Protein AF-A0A552JEC9-F1 (afdb_monomer)

Secondary structure (DSSP, 8-state):
-PPPHHHHHHHHHHHHHHHHHHHHHHHHHHHHHHHHHHSTT-HHHHHHHHHHHHHHHHHHHHHHHHHHHHHHHHHT---HHHHHHHHHHHHHHHHHHHHHHHHHHHHHHHHHTT-

Organism: NCBI:txid2486245

Foldseek 3Di:
DDQPPLLVVLLVVLVVLLVLLLVLLVLLLVLLVVVCVVVVPPPVSVVLNVLSVVLNVVSVVLNVVLVVLVVVCVVVDPDPVSSVVSSVVSVVSSVVSVVSSVVSNVSSVVSVVVD

pLDDT: mean 93.94, std 7.13, range [52.06, 98.62]

Sequence (115 aa):
MPLPSELTALVERIERELDRLESDGREAIEIGTDLLNRFPDNFTLIQLMAFLNTSLFYADRARNQIRERVESVDRSEPTPANLQEAGEDISIELGRILETKIRVTQVKNRLEGLR

Radius of gyration: 17.55 Å; Cα contacts (8 Å, |Δi|>4): 81; chains: 1; bounding box: 36×18×50 Å

Mean predicted aligned error: 3.54 Å

Solvent-accessible surface area (backbone atoms only — not comparable to full-atom values): 6261 Å² total; per-residue (Å²): 129,81,78,55,70,66,56,50,54,50,52,56,50,42,53,56,52,43,54,48,34,46,51,43,30,52,54,30,48,54,54,45,48,60,50,34,77,76,41,74,84,41,62,69,60,54,51,54,51,53,50,39,54,52,50,47,53,46,44,56,51,51,52,51,53,52,52,53,53,55,51,49,38,62,75,67,56,81,40,78,64,57,51,49,54,50,45,53,54,51,52,55,51,44,53,53,52,52,54,51,32,54,52,40,49,52,51,27,56,53,48,62,77,71,108

Nearest PDB structures (foldseek):
  3lg7-assembly1_C  TM=4.745E-01  e=4.200E-02  synthetic construct
  6f0k-assembly1_H  TM=5.984E-01  e=2.894E-01  Rhodothermus marinus DSM 4252
  1ez3-assembly1_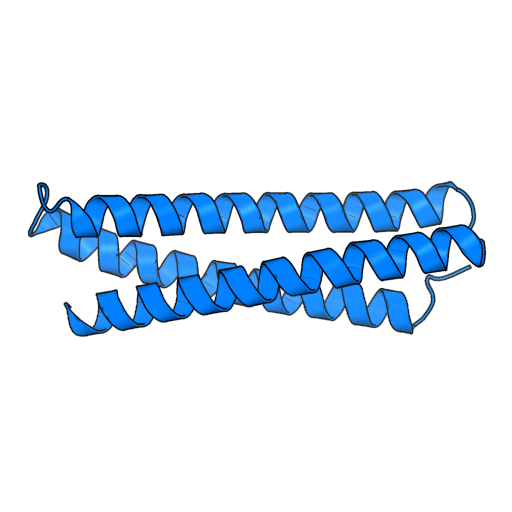A  TM=4.899E-01  e=1.667E-01  Rattus norvegicus
  1s94-assembly2_B  TM=5.199E-01  e=2.592E-01  Doryteuthis pealeii
  8to0-assembly1_z3  TM=4.885E-01  e=3.462E+00  Mus musculus

Structure (mmCIF, N/CA/C/O backbone):
data_AF-A0A552JEC9-F1
#
_entry.id   AF-A0A552JEC9-F1
#
loop_
_atom_site.group_PDB
_atom_site.id
_atom_site.type_symbol
_atom_site.label_atom_id
_atom_site.label_alt_id
_atom_site.label_comp_id
_atom_site.label_asym_id
_atom_site.label_entity_id
_atom_site.label_seq_id
_atom_site.pdbx_PDB_ins_code
_atom_site.Cartn_x
_atom_site.Cartn_y
_atom_site.Cartn_z
_atom_site.occupancy
_atom_site.B_iso_or_equiv
_atom_site.auth_seq_id
_atom_site.auth_comp_id
_atom_site.auth_asym_id
_atom_site.auth_atom_id
_atom_site.pdbx_PDB_model_num
ATOM 1 N N . MET A 1 1 ? 10.446 -3.567 -28.806 1.00 52.06 1 MET A N 1
ATOM 2 C CA . MET A 1 1 ? 11.230 -4.551 -28.019 1.00 52.06 1 MET A CA 1
ATOM 3 C C . MET A 1 1 ? 10.476 -4.810 -26.726 1.00 52.06 1 MET A C 1
ATOM 5 O O . MET A 1 1 ? 9.870 -3.861 -26.252 1.00 52.06 1 MET A O 1
ATOM 9 N N . PRO A 1 2 ? 10.474 -6.029 -26.162 1.00 63.38 2 PRO A N 1
ATOM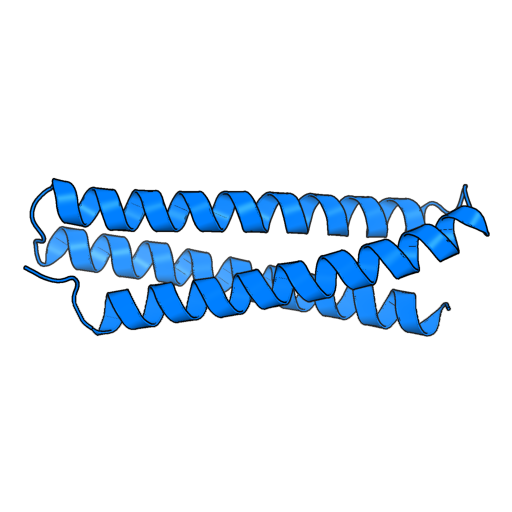 10 C CA . PRO A 1 2 ? 9.925 -6.229 -24.822 1.00 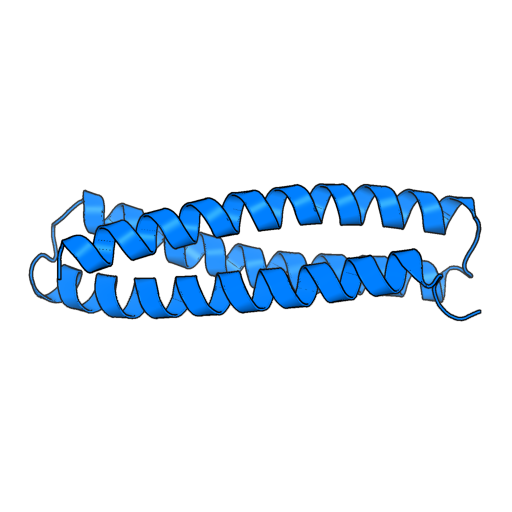63.38 2 PRO A CA 1
ATOM 11 C C . PRO A 1 2 ? 10.710 -5.393 -23.799 1.00 63.38 2 PRO A C 1
ATOM 13 O O . PRO A 1 2 ? 11.895 -5.116 -24.011 1.00 63.38 2 PRO A O 1
ATOM 16 N N . LEU A 1 3 ? 10.054 -5.004 -22.702 1.00 69.94 3 LEU A N 1
ATOM 17 C CA . LEU A 1 3 ? 10.713 -4.364 -21.561 1.00 69.94 3 LEU A CA 1
ATOM 18 C C . LEU A 1 3 ? 11.918 -5.207 -21.112 1.00 69.94 3 LEU A C 1
ATOM 20 O O . LEU A 1 3 ? 11.832 -6.440 -21.110 1.00 69.94 3 LEU A O 1
ATOM 24 N N . PRO A 1 4 ? 13.032 -4.581 -20.694 1.00 82.75 4 PRO A N 1
ATOM 25 C CA . PRO A 1 4 ? 14.133 -5.306 -20.080 1.00 82.75 4 PRO A CA 1
ATOM 26 C C . PRO A 1 4 ? 13.641 -6.165 -18.911 1.00 82.75 4 PRO A C 1
ATOM 28 O O . PRO A 1 4 ? 12.750 -5.768 -18.151 1.00 82.75 4 PRO A O 1
ATOM 31 N N . SER A 1 5 ? 14.244 -7.342 -18.742 1.00 84.25 5 SER A N 1
ATOM 32 C CA . SER A 1 5 ? 13.872 -8.294 -17.688 1.00 84.25 5 SER A CA 1
ATOM 33 C C . SER A 1 5 ? 13.956 -7.689 -16.286 1.00 84.25 5 SER A C 1
ATOM 35 O O . SER A 1 5 ? 13.155 -8.028 -15.422 1.00 84.25 5 SER A O 1
ATOM 37 N N . GLU A 1 6 ? 14.889 -6.763 -16.067 1.00 85.94 6 GLU A N 1
ATOM 38 C CA . GLU A 1 6 ? 15.070 -6.064 -14.790 1.00 85.94 6 GLU A CA 1
ATOM 39 C C . GLU A 1 6 ? 13.891 -5.143 -14.457 1.00 85.94 6 GLU A C 1
ATOM 41 O O . GLU A 1 6 ? 13.358 -5.198 -13.349 1.00 85.94 6 GLU A O 1
ATOM 46 N N . LEU A 1 7 ? 13.432 -4.350 -15.430 1.00 87.50 7 LEU A N 1
ATOM 47 C CA . LEU A 1 7 ? 12.283 -3.460 -15.263 1.00 87.50 7 LEU A CA 1
ATOM 48 C C . LEU A 1 7 ? 10.991 -4.262 -15.061 1.00 87.50 7 LEU A C 1
ATOM 50 O O . LEU A 1 7 ? 10.179 -3.927 -14.203 1.00 87.50 7 LEU A O 1
ATOM 54 N N . THR A 1 8 ? 10.846 -5.376 -15.782 1.00 90.19 8 THR A N 1
ATOM 55 C CA . THR A 1 8 ? 9.724 -6.311 -15.597 1.00 90.19 8 THR A CA 1
ATOM 56 C C . THR A 1 8 ? 9.715 -6.888 -14.178 1.00 90.19 8 THR A C 1
ATOM 58 O O . THR A 1 8 ? 8.703 -6.811 -13.483 1.00 90.19 8 THR A O 1
ATOM 61 N N . ALA A 1 9 ? 10.856 -7.393 -13.698 1.00 92.12 9 ALA A N 1
ATOM 62 C CA . ALA A 1 9 ? 10.979 -7.941 -12.347 1.00 92.12 9 ALA A CA 1
ATOM 63 C C . ALA A 1 9 ? 10.713 -6.891 -11.253 1.00 92.12 9 ALA A C 1
ATOM 65 O O . ALA A 1 9 ? 10.152 -7.215 -10.201 1.00 92.12 9 ALA A O 1
ATOM 66 N N . LEU A 1 10 ? 11.102 -5.635 -11.493 1.00 93.69 10 LEU A N 1
ATOM 67 C CA . LEU A 1 10 ? 10.840 -4.521 -10.588 1.00 93.69 10 LEU A CA 1
ATOM 68 C C . LEU A 1 10 ? 9.339 -4.213 -10.490 1.00 93.69 10 LEU A C 1
ATOM 70 O O . LEU A 1 10 ? 8.817 -4.104 -9.380 1.00 93.69 10 LEU A O 1
ATOM 74 N N . VAL A 1 11 ? 8.641 -4.141 -11.625 1.00 94.19 11 VAL A N 1
ATOM 75 C CA . VAL A 1 11 ? 7.185 -3.929 -11.675 1.00 94.19 11 VAL A CA 1
ATOM 76 C C . VAL A 1 11 ? 6.450 -5.066 -10.969 1.00 94.19 11 VAL A C 1
ATOM 78 O O . VAL A 1 11 ? 5.639 -4.814 -10.082 1.00 94.19 11 VAL A O 1
ATOM 81 N N . GLU A 1 12 ? 6.791 -6.320 -11.267 1.00 95.12 12 GLU A N 1
ATOM 82 C CA . GLU A 1 12 ? 6.187 -7.474 -10.593 1.00 95.12 12 GLU A CA 1
ATOM 83 C C . GLU A 1 12 ? 6.429 -7.469 -9.080 1.00 95.12 12 GLU A C 1
ATOM 85 O O . GLU A 1 12 ? 5.572 -7.886 -8.297 1.00 95.12 12 GLU A O 1
ATOM 90 N N . ARG A 1 13 ? 7.615 -7.028 -8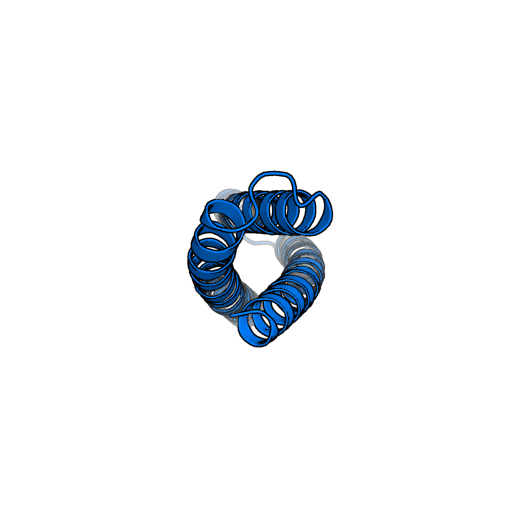.642 1.00 96.38 13 ARG A N 1
ATOM 91 C CA . ARG A 1 13 ? 7.898 -6.871 -7.216 1.00 96.38 13 ARG A CA 1
ATOM 92 C C . ARG A 1 13 ? 6.971 -5.835 -6.603 1.00 96.38 13 ARG A C 1
ATOM 94 O O . ARG A 1 13 ? 6.435 -6.110 -5.536 1.00 96.38 13 ARG A O 1
ATOM 101 N N . ILE A 1 14 ? 6.781 -4.692 -7.250 1.00 96.75 14 ILE A N 1
ATOM 102 C CA . ILE A 1 14 ? 5.893 -3.655 -6.733 1.00 96.75 14 ILE A CA 1
ATOM 103 C C . ILE A 1 14 ? 4.455 -4.154 -6.634 1.00 96.75 14 ILE A C 1
ATOM 105 O O . ILE A 1 14 ? 3.866 -4.006 -5.568 1.00 96.75 14 ILE A O 1
ATOM 109 N N . GLU A 1 15 ? 3.922 -4.799 -7.673 1.00 97.25 15 GLU A N 1
ATOM 110 C CA . GLU A 1 15 ? 2.564 -5.363 -7.643 1.00 97.25 15 GLU A CA 1
ATOM 111 C C . GLU A 1 15 ? 2.371 -6.275 -6.421 1.00 97.25 15 GLU A C 1
ATOM 113 O O . GLU A 1 15 ? 1.443 -6.083 -5.639 1.00 97.25 15 GLU A O 1
ATOM 118 N N . ARG A 1 16 ? 3.324 -7.182 -6.157 1.00 97.88 16 ARG A N 1
ATOM 119 C CA . ARG A 1 16 ? 3.275 -8.055 -4.970 1.00 97.88 16 ARG A CA 1
ATOM 120 C C . ARG A 1 16 ? 3.313 -7.291 -3.646 1.00 97.88 16 ARG A C 1
ATOM 122 O O . ARG A 1 16 ? 2.695 -7.724 -2.675 1.00 97.88 16 ARG A O 1
ATOM 129 N N . GLU A 1 17 ? 4.091 -6.214 -3.554 1.00 98.19 17 GLU A N 1
ATOM 130 C CA . GLU A 1 17 ? 4.170 -5.422 -2.322 1.00 98.19 17 GLU A CA 1
ATOM 131 C C . GLU A 1 17 ? 2.924 -4.554 -2.108 1.00 98.19 17 GLU A C 1
ATOM 133 O O . GLU A 1 17 ? 2.488 -4.408 -0.965 1.00 98.19 17 GLU A O 1
ATOM 138 N N . LEU A 1 18 ? 2.323 -4.040 -3.184 1.00 98.25 18 LEU A N 1
ATOM 139 C CA . LEU A 1 18 ? 1.044 -3.331 -3.150 1.00 98.25 18 LEU A CA 1
ATOM 140 C C . LEU A 1 18 ? -0.098 -4.265 -2.752 1.00 98.25 18 LEU A C 1
ATOM 142 O O . LEU A 1 18 ? -0.863 -3.920 -1.858 1.00 98.25 18 LEU A O 1
ATOM 146 N N . ASP A 1 19 ? -0.164 -5.471 -3.319 1.00 98.38 19 ASP A N 1
ATOM 147 C CA . ASP A 1 19 ? -1.177 -6.469 -2.953 1.00 98.38 19 ASP A CA 1
ATOM 148 C C . ASP A 1 19 ? -1.108 -6.822 -1.458 1.00 98.38 19 ASP A C 1
ATOM 150 O O . ASP A 1 19 ? -2.132 -6.929 -0.780 1.00 98.38 19 ASP A O 1
ATOM 154 N N . ARG A 1 20 ? 0.107 -6.955 -0.910 1.00 98.00 20 ARG A N 1
ATOM 155 C CA . ARG A 1 20 ? 0.312 -7.184 0.529 1.00 98.00 20 ARG A CA 1
ATOM 156 C C . ARG A 1 20 ? -0.111 -5.990 1.375 1.00 98.00 20 ARG A C 1
ATOM 158 O O . ARG A 1 20 ? -0.782 -6.187 2.382 1.00 98.00 20 ARG A O 1
ATOM 165 N N . LEU A 1 21 ? 0.272 -4.775 0.975 1.00 98.38 21 LEU A N 1
ATOM 166 C CA . LEU A 1 21 ? -0.135 -3.541 1.652 1.00 98.38 21 LEU A CA 1
ATOM 167 C C . LEU A 1 21 ? -1.663 -3.430 1.685 1.00 98.38 21 LEU A C 1
ATOM 169 O O . LEU A 1 21 ? -2.231 -3.154 2.739 1.00 98.38 21 LEU A O 1
ATOM 173 N N . GLU A 1 22 ? -2.328 -3.690 0.560 1.00 98.31 22 GLU A N 1
ATOM 174 C CA . GLU A 1 22 ? -3.785 -3.675 0.469 1.00 98.31 22 GLU A CA 1
ATOM 175 C C . GLU A 1 22 ? -4.433 -4.732 1.363 1.00 98.31 22 GLU A C 1
ATOM 177 O O . GLU A 1 22 ? -5.391 -4.424 2.072 1.00 98.31 22 GLU A O 1
ATOM 182 N N . SER A 1 23 ? -3.912 -5.960 1.351 1.00 98.31 23 SER A N 1
ATOM 183 C CA . SER A 1 23 ? -4.417 -7.045 2.194 1.00 98.31 23 SER A CA 1
ATOM 184 C C . SER A 1 23 ? -4.301 -6.702 3.681 1.00 98.31 23 SER A C 1
ATOM 186 O O . SER A 1 23 ? -5.302 -6.749 4.393 1.00 98.31 23 SER A O 1
ATOM 188 N N . ASP A 1 24 ? -3.111 -6.305 4.142 1.00 98.38 24 ASP A N 1
ATOM 189 C CA . ASP A 1 24 ? -2.886 -5.920 5.541 1.00 98.38 24 ASP A CA 1
ATOM 190 C C . ASP A 1 24 ? -3.727 -4.695 5.929 1.00 98.38 24 ASP A C 1
ATOM 192 O O . ASP A 1 24 ? -4.265 -4.630 7.034 1.00 98.38 24 ASP A O 1
ATOM 196 N N . GLY A 1 25 ? -3.864 -3.724 5.023 1.00 98.56 25 GLY A N 1
ATOM 197 C CA . GLY A 1 25 ? -4.655 -2.520 5.253 1.00 98.56 25 GLY A CA 1
ATOM 198 C C . GLY A 1 25 ? -6.150 -2.807 5.386 1.00 98.56 25 GLY A C 1
ATOM 199 O O . GLY A 1 25 ? -6.792 -2.244 6.272 1.00 98.56 25 GLY A O 1
ATOM 200 N N . ARG A 1 26 ? -6.706 -3.697 4.553 1.00 98.38 26 ARG A N 1
ATOM 201 C CA . ARG A 1 26 ? -8.116 -4.115 4.643 1.00 98.38 26 ARG A CA 1
ATOM 202 C C . ARG A 1 26 ? -8.394 -4.864 5.944 1.00 98.38 26 ARG A C 1
ATOM 204 O O . ARG A 1 26 ? -9.339 -4.514 6.641 1.00 98.38 26 ARG A O 1
ATOM 211 N N . GLU A 1 27 ? -7.533 -5.805 6.317 1.00 98.38 27 GLU A N 1
ATOM 212 C CA . GLU A 1 27 ? -7.665 -6.535 7.584 1.00 98.38 27 GLU A CA 1
ATOM 213 C C . GLU A 1 27 ? -7.574 -5.593 8.797 1.00 98.38 27 GLU A C 1
ATOM 215 O O . GLU A 1 27 ? -8.383 -5.662 9.722 1.00 98.38 27 GLU A O 1
ATOM 220 N N . ALA A 1 28 ? -6.647 -4.632 8.769 1.00 98.31 28 ALA A N 1
ATOM 221 C CA . ALA A 1 28 ? -6.538 -3.621 9.816 1.00 98.31 28 ALA A CA 1
ATOM 222 C C . ALA A 1 28 ? -7.790 -2.728 9.911 1.00 98.31 28 ALA A C 1
ATOM 224 O O . ALA A 1 28 ? -8.191 -2.360 11.016 1.00 98.31 28 ALA A O 1
ATOM 225 N N . ILE A 1 29 ? -8.424 -2.392 8.781 1.00 98.44 29 ILE A N 1
ATOM 226 C CA . ILE A 1 29 ? -9.688 -1.639 8.752 1.00 98.44 29 ILE A CA 1
ATOM 227 C C . ILE A 1 29 ? -10.827 -2.446 9.371 1.00 98.44 29 ILE A C 1
ATOM 229 O O . ILE A 1 29 ? -11.624 -1.872 10.112 1.00 98.44 29 ILE A O 1
ATOM 233 N N . GLU A 1 30 ? -10.915 -3.748 9.105 1.00 98.12 30 GLU A N 1
ATOM 234 C CA . GLU A 1 30 ? -11.936 -4.610 9.712 1.00 98.12 30 GLU A CA 1
ATOM 235 C C . GLU A 1 30 ? -11.801 -4.607 11.241 1.00 98.12 30 GLU A C 1
ATOM 237 O O . GLU A 1 30 ? -12.754 -4.278 11.952 1.00 98.12 30 GLU A O 1
ATOM 242 N N . ILE A 1 31 ? -10.587 -4.840 11.752 1.00 98.12 31 ILE A N 1
ATOM 243 C CA . ILE A 1 31 ? -10.304 -4.814 13.196 1.00 98.12 31 ILE A CA 1
ATOM 244 C C . ILE A 1 31 ? -10.576 -3.423 13.786 1.00 98.12 31 ILE A C 1
ATOM 246 O O . ILE A 1 31 ? -11.199 -3.288 14.841 1.00 98.12 31 ILE A O 1
ATOM 250 N N . GLY A 1 32 ? -10.110 -2.368 13.118 1.00 97.81 32 GLY A N 1
ATOM 251 C CA . GLY A 1 32 ? -10.282 -0.998 13.586 1.00 97.81 32 GLY A CA 1
ATOM 252 C C . GLY A 1 32 ? -11.744 -0.542 13.585 1.00 97.81 32 GLY A C 1
ATOM 253 O O . GLY A 1 32 ? -12.148 0.188 14.489 1.00 97.81 32 GLY A O 1
ATOM 254 N N . THR A 1 33 ? -12.556 -1.019 12.638 1.00 97.50 33 THR A N 1
ATOM 255 C CA . THR A 1 33 ? -14.011 -0.790 12.603 1.00 97.50 33 THR A CA 1
ATOM 256 C C . THR A 1 33 ? -14.692 -1.418 13.814 1.00 97.50 33 THR A C 1
ATOM 258 O O . THR A 1 33 ? -15.463 -0.748 14.503 1.00 97.50 33 THR A O 1
ATOM 261 N N . ASP A 1 34 ? -14.358 -2.669 14.133 1.00 97.56 34 ASP A N 1
ATOM 262 C CA . ASP A 1 34 ? -14.881 -3.351 15.319 1.00 97.56 34 ASP A CA 1
ATOM 263 C C . ASP A 1 34 ? -14.530 -2.609 16.615 1.00 97.56 34 ASP A C 1
ATOM 265 O O . ASP A 1 34 ? -15.364 -2.494 17.518 1.00 97.56 34 ASP A O 1
ATOM 269 N N . LEU A 1 35 ? -13.305 -2.083 16.712 1.00 97.38 35 LEU A N 1
ATOM 270 C CA . LEU A 1 35 ? -12.855 -1.302 17.864 1.00 97.38 35 LEU A CA 1
ATOM 271 C C . LEU A 1 35 ? -13.549 0.063 17.944 1.00 97.38 35 LEU A C 1
ATOM 273 O O . LEU A 1 35 ? -13.974 0.456 19.030 1.00 97.38 35 LEU A O 1
ATOM 277 N N . LEU A 1 36 ? -13.716 0.770 16.822 1.00 96.81 36 LEU A N 1
ATOM 278 C CA . LEU A 1 36 ? -14.441 2.044 16.781 1.00 96.81 36 LEU A CA 1
ATOM 279 C C . LEU A 1 36 ? -15.915 1.881 17.152 1.00 96.81 36 LEU A C 1
ATOM 281 O O . LEU A 1 36 ? -16.450 2.726 17.859 1.00 96.81 36 LEU A O 1
ATOM 285 N N . ASN A 1 37 ? -16.561 0.780 16.769 1.00 97.00 37 ASN A N 1
ATOM 286 C CA . ASN A 1 37 ? -17.937 0.509 17.191 1.00 97.00 37 ASN A CA 1
ATOM 287 C C . ASN A 1 37 ? -18.069 0.396 18.723 1.00 97.00 37 ASN A C 1
ATOM 289 O O . ASN A 1 37 ? -19.114 0.729 19.277 1.00 97.00 37 ASN A O 1
ATOM 293 N N . ARG A 1 38 ? -17.013 -0.053 19.418 1.00 96.25 38 ARG A N 1
ATOM 294 C CA . ARG A 1 38 ? -16.963 -0.129 20.891 1.00 96.25 38 ARG A CA 1
ATOM 295 C C . ARG A 1 38 ? -16.504 1.184 21.532 1.00 96.25 38 ARG A C 1
ATOM 297 O O . ARG A 1 38 ? -16.938 1.508 22.634 1.00 96.25 38 ARG A O 1
ATOM 304 N N . PHE A 1 39 ? -15.626 1.924 20.855 1.00 96.06 39 PHE A N 1
ATOM 305 C CA . PHE A 1 39 ? -14.991 3.148 21.348 1.00 96.06 39 PHE A CA 1
ATOM 306 C C . PHE A 1 39 ? -15.054 4.275 20.298 1.00 96.06 39 PHE A C 1
ATOM 308 O O . PHE A 1 39 ? -14.011 4.688 19.779 1.00 96.06 39 PHE A O 1
ATOM 315 N N . PRO A 1 40 ? -16.256 4.790 19.981 1.00 95.00 40 PRO A N 1
ATOM 316 C CA . PRO A 1 40 ? -16.474 5.655 18.816 1.00 95.00 40 PRO A CA 1
ATOM 317 C C . PRO A 1 40 ? -15.719 6.985 18.882 1.00 95.00 40 PRO A C 1
ATOM 319 O O . PRO A 1 40 ? -15.250 7.471 17.858 1.00 95.00 40 PRO A O 1
ATOM 322 N N . ASP A 1 41 ? -15.523 7.531 20.082 1.00 96.81 41 ASP A N 1
ATOM 323 C CA . ASP A 1 41 ? -14.851 8.819 20.288 1.00 96.81 41 ASP A CA 1
ATOM 324 C C . ASP A 1 41 ? -13.344 8.679 20.564 1.00 96.81 41 ASP A C 1
ATOM 326 O O . ASP A 1 41 ? -12.670 9.639 20.952 1.00 96.81 41 ASP A O 1
ATOM 330 N N . ASN A 1 42 ? -12.774 7.479 20.394 1.00 97.44 42 ASN A N 1
ATOM 331 C CA . ASN A 1 42 ? -11.348 7.280 20.613 1.00 97.44 42 ASN A CA 1
ATOM 332 C C . ASN A 1 42 ? -10.539 7.936 19.487 1.00 97.44 42 ASN A C 1
ATOM 334 O O . ASN A 1 42 ? -10.336 7.371 18.412 1.00 97.44 42 ASN A O 1
ATOM 338 N N . PHE A 1 43 ? -10.010 9.120 19.781 1.00 97.19 43 PHE A N 1
ATOM 339 C CA . PHE A 1 43 ? -9.229 9.917 18.839 1.00 97.19 43 PHE A CA 1
ATOM 340 C C . PHE A 1 43 ? -8.053 9.155 18.210 1.00 97.19 43 PHE A C 1
ATOM 342 O O . PHE A 1 43 ? -7.792 9.300 17.018 1.00 97.19 43 PHE A O 1
ATOM 349 N N . THR A 1 44 ? -7.364 8.303 18.978 1.00 96.44 44 THR A N 1
ATOM 350 C CA . THR A 1 44 ? -6.248 7.507 18.442 1.00 96.44 44 THR A CA 1
ATOM 351 C C . THR A 1 44 ? -6.743 6.492 17.415 1.00 96.44 44 THR A C 1
ATOM 353 O O . THR A 1 44 ? -6.145 6.382 16.349 1.00 96.44 44 THR A O 1
ATOM 356 N N . LEU A 1 45 ? -7.842 5.779 17.688 1.00 97.00 45 LEU A N 1
ATOM 357 C CA . LEU A 1 45 ? -8.422 4.834 16.726 1.00 97.00 45 LEU A CA 1
ATOM 358 C C . LEU A 1 45 ? -8.877 5.545 15.449 1.00 97.00 45 LEU A C 1
ATOM 360 O O . LEU A 1 45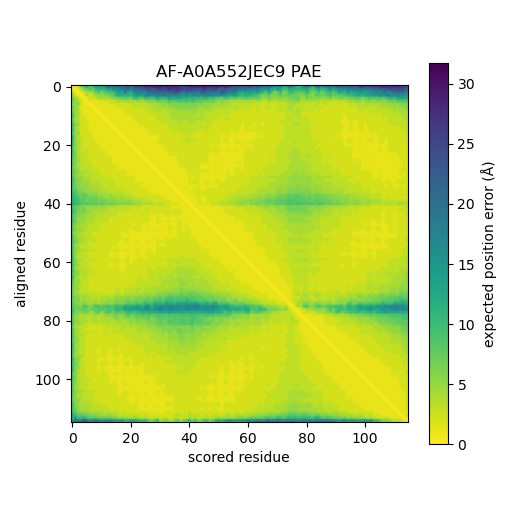 ? -8.570 5.075 14.357 1.00 97.00 45 LEU A O 1
ATOM 364 N N . ILE A 1 46 ? -9.516 6.711 15.570 1.00 97.94 46 ILE A N 1
ATOM 365 C CA . ILE A 1 46 ? -9.931 7.522 14.415 1.00 97.94 46 ILE A CA 1
ATOM 366 C C . ILE A 1 46 ? -8.718 7.892 13.547 1.00 97.94 46 ILE A C 1
ATOM 368 O O . ILE A 1 46 ? -8.758 7.737 12.326 1.00 97.94 46 ILE A O 1
ATOM 372 N N . GLN A 1 47 ? -7.616 8.334 14.159 1.00 97.94 47 GLN A N 1
ATOM 373 C CA . GLN A 1 47 ? -6.390 8.671 13.430 1.00 97.94 47 GLN A CA 1
ATOM 374 C C . GLN A 1 47 ? -5.758 7.460 1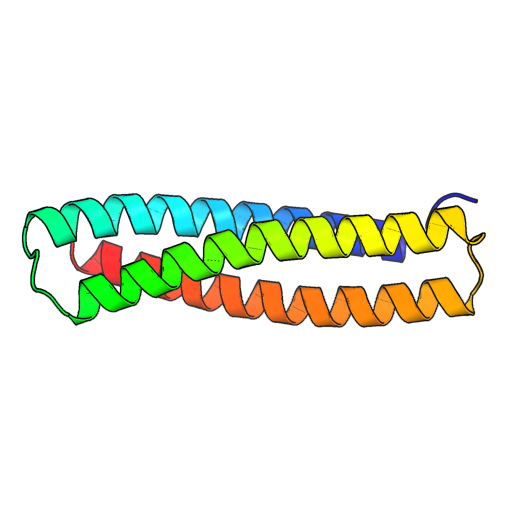2.736 1.00 97.94 47 GLN A C 1
ATOM 376 O O . GLN A 1 47 ? -5.340 7.567 11.582 1.00 97.94 47 GLN A O 1
ATOM 381 N N . LEU A 1 48 ? -5.700 6.310 13.414 1.00 97.56 48 LEU A N 1
ATOM 382 C CA . LEU A 1 48 ? -5.187 5.073 12.820 1.00 97.56 48 LEU A CA 1
ATOM 383 C C . LEU A 1 48 ? -6.041 4.649 11.618 1.00 97.56 48 LEU A C 1
ATOM 385 O O . LEU A 1 48 ? -5.495 4.301 10.573 1.00 97.56 48 LEU A O 1
ATOM 389 N N . MET A 1 49 ? -7.364 4.768 11.719 1.00 97.94 49 MET A N 1
ATOM 390 C CA . MET A 1 49 ? -8.282 4.466 10.619 1.00 97.94 49 MET A CA 1
ATOM 391 C C . MET A 1 49 ? -8.135 5.438 9.447 1.00 97.94 49 MET A C 1
ATOM 393 O O . MET A 1 49 ? -8.137 5.011 8.291 1.00 97.94 49 MET A O 1
ATOM 397 N N . ALA A 1 50 ? -7.946 6.732 9.707 1.00 98.00 50 ALA A N 1
ATOM 398 C CA . ALA A 1 50 ? -7.662 7.709 8.656 1.00 98.00 50 ALA A CA 1
ATOM 399 C C . ALA A 1 50 ? -6.339 7.399 7.928 1.00 98.00 50 ALA A C 1
ATOM 401 O O . ALA A 1 50 ? -6.272 7.474 6.696 1.00 98.00 50 ALA A O 1
ATOM 402 N N . PHE A 1 51 ? -5.303 6.995 8.672 1.00 98.38 51 PHE A N 1
ATOM 403 C CA . PHE A 1 51 ? -4.027 6.558 8.103 1.00 98.38 51 PHE A CA 1
ATOM 404 C C . PHE A 1 51 ? -4.181 5.316 7.212 1.00 98.38 51 PHE A C 1
ATOM 406 O O . PHE A 1 51 ? -3.662 5.312 6.094 1.00 98.38 51 PHE A O 1
ATOM 413 N N . LEU A 1 52 ? -4.912 4.290 7.662 1.00 98.50 52 LEU A N 1
ATOM 414 C CA . LEU A 1 52 ? -5.143 3.068 6.881 1.00 98.50 52 LEU A CA 1
ATOM 415 C C . LEU A 1 52 ? -5.869 3.369 5.565 1.00 98.50 52 LEU A C 1
ATOM 417 O O . LEU A 1 52 ? -5.402 2.965 4.503 1.00 98.50 52 LEU A O 1
ATOM 421 N N . ASN A 1 53 ? -6.948 4.156 5.613 1.00 98.06 53 ASN A N 1
ATOM 422 C CA . ASN A 1 53 ? -7.683 4.557 4.410 1.00 98.06 53 ASN A CA 1
ATOM 423 C C . ASN A 1 53 ? -6.805 5.346 3.428 1.00 98.06 53 ASN A C 1
ATOM 425 O O . ASN A 1 53 ? -6.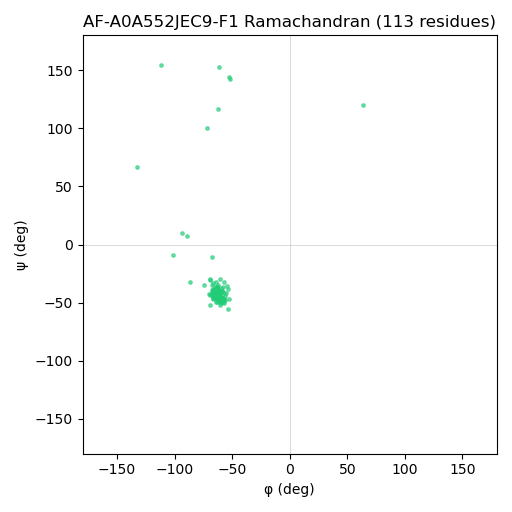811 5.078 2.228 1.00 98.06 53 ASN A O 1
ATOM 429 N N . THR A 1 54 ? -6.002 6.284 3.935 1.00 98.25 54 THR A N 1
ATOM 430 C CA . THR A 1 54 ? -5.074 7.061 3.097 1.00 98.25 54 THR A CA 1
ATOM 431 C C . THR A 1 54 ? -3.996 6.168 2.480 1.00 98.25 54 THR A C 1
ATOM 433 O O . THR A 1 54 ? -3.615 6.371 1.330 1.00 98.25 54 THR A O 1
ATOM 436 N N . SER A 1 55 ? -3.530 5.155 3.213 1.00 98.44 55 SER A N 1
ATOM 437 C CA . SER A 1 55 ? -2.536 4.193 2.723 1.00 98.44 55 SER A CA 1
ATOM 438 C C . SER A 1 55 ? -3.096 3.307 1.608 1.00 98.44 55 SER A C 1
ATOM 440 O O . SER A 1 55 ? -2.401 3.067 0.624 1.00 98.44 55 SER A O 1
ATOM 442 N N . LEU A 1 56 ? -4.358 2.875 1.713 1.00 98.19 56 LEU A N 1
ATOM 443 C CA . LEU A 1 56 ? -5.036 2.135 0.642 1.00 98.19 56 LEU A CA 1
ATOM 444 C C . LEU A 1 56 ? -5.259 3.000 -0.603 1.00 98.19 56 LEU A C 1
ATOM 446 O O . LEU A 1 56 ? -5.013 2.545 -1.717 1.00 98.19 56 LEU A O 1
ATOM 450 N N . PHE A 1 57 ? -5.660 4.262 -0.425 1.00 97.94 57 PHE A N 1
ATOM 451 C CA . PHE A 1 57 ? -5.768 5.208 -1.539 1.00 97.94 57 PHE A CA 1
ATOM 452 C C . PHE A 1 57 ? -4.414 5.444 -2.223 1.00 97.94 57 PHE A C 1
ATOM 454 O O . PHE A 1 57 ? -4.322 5.491 -3.449 1.00 97.94 57 PHE A O 1
ATOM 461 N N . TYR A 1 58 ? -3.344 5.568 -1.434 1.00 97.75 58 TYR A N 1
ATOM 462 C CA . TYR A 1 58 ? -1.989 5.665 -1.962 1.00 97.75 58 TYR A CA 1
ATOM 463 C C . TYR A 1 58 ? -1.598 4.423 -2.773 1.00 97.75 58 TYR A C 1
ATOM 465 O O . TYR A 1 58 ? -1.035 4.584 -3.852 1.00 97.75 58 TYR A O 1
ATOM 473 N N . ALA A 1 59 ? -1.917 3.214 -2.303 1.00 97.50 59 ALA A N 1
ATOM 474 C CA . ALA A 1 59 ? -1.584 1.978 -3.011 1.00 97.50 59 ALA A CA 1
ATOM 475 C C . ALA A 1 59 ? -2.224 1.911 -4.409 1.00 97.50 59 ALA A C 1
ATOM 477 O O . ALA A 1 59 ? -1.530 1.625 -5.386 1.00 97.50 59 ALA A O 1
ATOM 478 N N . ASP A 1 60 ? -3.508 2.264 -4.521 1.00 96.19 60 ASP A N 1
ATOM 479 C CA . ASP A 1 60 ? -4.209 2.338 -5.811 1.00 96.19 60 ASP A CA 1
ATOM 480 C C . ASP A 1 60 ? -3.575 3.388 -6.740 1.00 96.19 60 ASP A C 1
ATOM 482 O O . ASP A 1 60 ? -3.248 3.120 -7.900 1.00 96.19 60 ASP A O 1
ATOM 486 N N . ARG A 1 61 ? -3.285 4.582 -6.207 1.00 97.38 61 ARG A N 1
ATOM 487 C CA . ARG A 1 61 ? -2.588 5.629 -6.965 1.00 97.38 61 ARG A CA 1
ATOM 488 C C . ARG A 1 61 ? -1.211 5.167 -7.453 1.00 97.38 61 ARG A C 1
ATOM 490 O O . ARG A 1 61 ? -0.866 5.420 -8.606 1.00 97.38 61 ARG A O 1
ATOM 497 N N . ALA A 1 62 ? -0.423 4.533 -6.589 1.00 96.44 62 ALA A N 1
ATOM 498 C CA . ALA A 1 62 ? 0.923 4.075 -6.911 1.00 96.44 62 ALA A CA 1
ATOM 499 C C . ALA A 1 62 ? 0.896 3.025 -8.030 1.00 96.44 62 ALA A C 1
ATOM 501 O O . ALA A 1 62 ? 1.689 3.115 -8.969 1.00 96.44 62 ALA A O 1
ATOM 502 N N . ARG A 1 63 ? -0.068 2.094 -7.988 1.00 96.06 63 ARG A N 1
ATOM 503 C CA . ARG A 1 63 ? -0.282 1.095 -9.046 1.00 96.06 63 ARG A CA 1
ATOM 504 C C . ARG A 1 63 ? -0.519 1.761 -10.401 1.00 96.06 63 ARG A C 1
ATOM 506 O O . ARG A 1 63 ? 0.170 1.459 -11.377 1.00 96.06 63 ARG A O 1
ATOM 513 N N . ASN A 1 6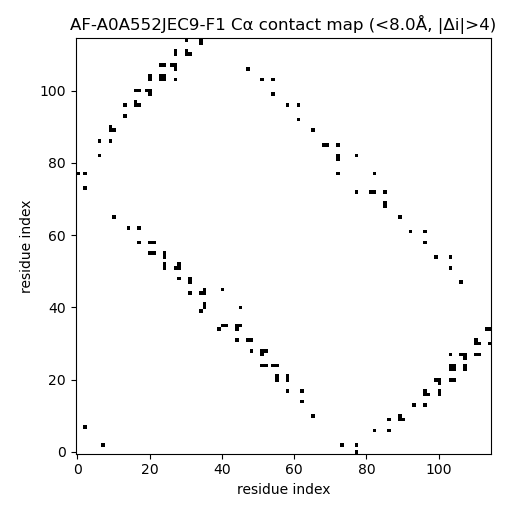4 ? -1.443 2.721 -10.444 1.00 95.44 64 ASN A N 1
ATOM 514 C CA . ASN A 1 64 ? -1.760 3.456 -11.668 1.00 95.44 64 ASN A CA 1
ATOM 515 C C . ASN A 1 64 ? -0.549 4.241 -12.189 1.00 95.44 64 ASN A C 1
ATOM 517 O O . ASN A 1 64 ? -0.226 4.159 -13.372 1.00 95.44 64 ASN A O 1
ATOM 521 N N . GLN A 1 65 ? 0.185 4.916 -11.303 1.00 94.19 65 GLN A N 1
ATOM 522 C CA . GLN A 1 65 ? 1.369 5.683 -11.681 1.00 94.19 65 GLN A CA 1
ATOM 523 C C . GLN A 1 65 ? 2.478 4.804 -12.281 1.00 94.19 65 GLN A C 1
ATOM 525 O O . GLN A 1 65 ? 3.137 5.206 -13.240 1.00 94.19 65 GLN A O 1
ATOM 530 N N . ILE A 1 66 ? 2.704 3.606 -11.739 1.00 93.94 66 ILE A N 1
ATOM 531 C CA . ILE A 1 66 ? 3.717 2.680 -12.266 1.00 93.94 66 ILE A CA 1
ATOM 532 C C . ILE A 1 66 ? 3.294 2.141 -13.628 1.00 93.94 66 ILE A C 1
ATOM 534 O O . ILE A 1 66 ? 4.112 2.129 -14.549 1.00 93.94 66 ILE A O 1
ATOM 538 N N . ARG A 1 67 ? 2.020 1.763 -13.788 1.00 92.31 67 ARG A N 1
ATOM 539 C CA . ARG A 1 67 ? 1.481 1.343 -15.086 1.00 92.31 67 ARG A CA 1
ATOM 540 C C . ARG A 1 67 ? 1.651 2.440 -16.138 1.00 92.31 67 ARG A C 1
ATOM 542 O O . ARG A 1 67 ? 2.196 2.166 -17.202 1.00 92.31 67 ARG A O 1
ATOM 549 N N . GLU A 1 68 ? 1.265 3.676 -15.831 1.00 92.62 68 GLU A N 1
ATOM 550 C CA . GLU A 1 68 ? 1.411 4.817 -16.747 1.00 92.62 68 GLU A CA 1
ATOM 551 C C . GLU A 1 68 ? 2.871 5.057 -17.153 1.00 92.62 68 GLU A C 1
ATOM 553 O O . GLU A 1 68 ? 3.158 5.321 -18.322 1.00 92.62 68 GLU A O 1
ATOM 558 N N . ARG A 1 69 ? 3.813 4.924 -16.211 1.00 90.75 69 ARG A N 1
ATOM 559 C CA . ARG A 1 69 ? 5.251 5.055 -16.488 1.00 90.75 69 ARG A CA 1
ATOM 560 C C . ARG A 1 69 ? 5.754 3.966 -17.431 1.00 90.75 69 ARG A C 1
ATOM 562 O O . ARG A 1 69 ? 6.451 4.275 -18.393 1.00 90.75 69 ARG A O 1
ATOM 569 N N . VAL A 1 70 ? 5.380 2.712 -17.185 1.00 90.19 70 VAL A N 1
ATOM 570 C CA . VAL A 1 70 ? 5.754 1.579 -18.044 1.00 90.19 70 VAL A CA 1
ATOM 571 C C . VAL A 1 70 ? 5.160 1.737 -19.446 1.00 90.19 70 VAL A C 1
ATOM 573 O O . VAL A 1 70 ? 5.867 1.575 -20.438 1.00 90.19 70 VAL A O 1
ATOM 576 N N . GLU A 1 71 ? 3.887 2.124 -19.542 1.00 89.44 71 GLU A N 1
ATOM 577 C CA . GLU A 1 71 ? 3.227 2.385 -20.824 1.00 89.44 71 GLU A CA 1
ATOM 578 C C . GLU A 1 71 ? 3.865 3.555 -21.584 1.00 89.44 71 GLU A C 1
ATOM 580 O O . GLU A 1 71 ? 3.970 3.510 -22.808 1.00 89.44 71 GLU A O 1
ATOM 585 N N . SER A 1 72 ? 4.311 4.601 -20.883 1.00 88.06 72 SER A N 1
ATOM 586 C CA . SER A 1 72 ? 5.001 5.744 -21.494 1.00 88.06 72 SER A CA 1
ATOM 587 C C . SER A 1 72 ? 6.313 5.331 -22.174 1.00 88.06 72 SER A C 1
ATOM 589 O O . SER A 1 72 ? 6.597 5.756 -23.299 1.00 88.06 72 SER A O 1
ATOM 591 N N . VAL A 1 73 ? 7.092 4.452 -21.535 1.00 87.00 73 VAL A N 1
ATOM 592 C CA . VAL A 1 73 ? 8.327 3.899 -22.116 1.00 87.00 73 VAL A CA 1
ATOM 593 C C . VAL A 1 73 ? 8.027 3.072 -23.364 1.00 87.00 73 VAL A C 1
ATOM 595 O O . VAL A 1 73 ? 8.711 3.217 -24.375 1.00 87.00 73 VAL A O 1
ATOM 598 N N . ASP A 1 74 ? 6.988 2.239 -23.319 1.00 83.56 74 ASP A N 1
ATOM 599 C CA . ASP A 1 74 ? 6.618 1.386 -24.452 1.00 83.56 74 ASP A CA 1
ATOM 600 C C . ASP A 1 74 ? 6.129 2.215 -25.657 1.00 83.56 74 ASP A C 1
ATOM 602 O O . ASP A 1 74 ? 6.527 1.973 -26.797 1.00 83.56 74 ASP A O 1
ATOM 606 N N . ARG A 1 75 ? 5.341 3.275 -25.408 1.00 85.06 75 ARG A N 1
ATOM 607 C CA . ARG A 1 75 ? 4.833 4.188 -26.452 1.00 85.06 75 ARG A CA 1
ATOM 608 C C . ARG A 1 75 ? 5.912 5.057 -27.098 1.00 85.06 75 ARG A C 1
ATOM 610 O O . ARG A 1 75 ? 5.748 5.440 -28.254 1.00 85.06 75 ARG A O 1
ATOM 617 N N . SER A 1 76 ? 6.966 5.416 -26.365 1.00 82.25 76 SER A N 1
ATOM 618 C CA . SER A 1 76 ? 8.017 6.338 -26.835 1.00 82.25 76 SER A CA 1
ATOM 619 C C . SER A 1 76 ? 9.175 5.655 -27.568 1.00 82.25 76 SER A C 1
ATOM 621 O O . SER A 1 76 ? 10.139 6.329 -27.920 1.00 82.25 76 SER A O 1
ATOM 623 N N . GLU A 1 77 ? 9.046 4.352 -27.843 1.00 78.75 77 GLU A N 1
ATOM 624 C CA . GLU A 1 77 ? 10.124 3.453 -28.257 1.00 78.75 77 GLU A CA 1
ATOM 625 C C . GLU A 1 77 ? 11.198 3.312 -27.152 1.00 78.75 77 GLU A C 1
ATOM 627 O O . GLU A 1 77 ? 11.809 4.296 -26.725 1.00 78.75 77 GLU A O 1
ATOM 632 N N . PRO A 1 78 ? 11.450 2.095 -26.634 1.00 82.94 78 PRO A N 1
ATOM 633 C CA . PRO A 1 78 ? 12.409 1.912 -25.549 1.00 82.94 78 PRO A CA 1
ATOM 634 C C . PRO A 1 78 ? 13.827 2.320 -25.970 1.00 82.94 78 PRO A C 1
ATOM 636 O O . PRO A 1 78 ? 14.443 1.696 -26.835 1.00 82.94 78 PRO A O 1
ATOM 639 N N . THR A 1 79 ? 14.367 3.345 -25.317 1.00 88.19 79 THR A N 1
ATOM 640 C CA . THR A 1 79 ? 15.757 3.788 -25.448 1.00 88.19 79 THR A CA 1
ATOM 641 C C . THR A 1 79 ? 16.499 3.504 -24.144 1.00 88.19 79 THR A C 1
ATOM 643 O O . THR A 1 79 ? 15.886 3.471 -23.079 1.00 88.19 79 THR A O 1
ATOM 646 N N . PRO A 1 80 ? 17.830 3.333 -24.156 1.00 87.88 80 PRO A N 1
ATOM 647 C CA . PRO A 1 80 ? 18.574 3.140 -22.911 1.00 87.88 80 PRO A CA 1
ATOM 648 C C . PRO A 1 80 ? 18.329 4.253 -21.878 1.00 87.88 80 PRO A C 1
ATOM 650 O O . PRO A 1 80 ? 18.241 3.972 -20.689 1.00 87.88 80 PRO A O 1
ATOM 653 N N . ALA A 1 81 ? 18.158 5.498 -22.339 1.00 88.94 81 ALA A N 1
ATOM 654 C CA . ALA A 1 81 ? 17.917 6.651 -21.477 1.00 88.94 81 ALA A CA 1
ATOM 655 C C . ALA A 1 81 ? 16.536 6.607 -20.799 1.00 88.94 81 ALA A C 1
ATOM 657 O O . ALA A 1 81 ? 16.468 6.698 -19.577 1.00 88.94 81 ALA A O 1
ATOM 658 N N . ASN A 1 82 ? 15.447 6.415 -21.560 1.00 89.00 82 ASN A N 1
ATOM 659 C CA . ASN A 1 82 ? 14.101 6.371 -20.967 1.00 89.00 82 ASN A CA 1
ATOM 660 C C . ASN A 1 82 ? 13.884 5.116 -20.101 1.00 89.00 82 ASN A C 1
ATOM 662 O O . ASN A 1 82 ? 13.160 5.171 -19.109 1.00 89.00 82 ASN A O 1
ATOM 666 N N . LEU A 1 83 ? 14.553 4.005 -20.426 1.00 90.00 83 LEU A N 1
ATOM 667 C CA . LEU A 1 83 ? 14.535 2.784 -19.626 1.00 90.00 83 LEU A CA 1
ATOM 668 C C . LEU A 1 83 ? 15.239 2.976 -18.284 1.00 90.00 83 LEU A C 1
ATOM 670 O O . LEU A 1 83 ? 14.726 2.518 -17.262 1.00 90.00 83 LEU A O 1
ATOM 674 N N . GLN A 1 84 ? 16.388 3.655 -18.282 1.00 90.75 84 GLN A N 1
ATOM 675 C CA . GLN A 1 84 ? 17.104 3.980 -17.053 1.00 90.75 84 GLN A CA 1
ATOM 676 C C . GLN A 1 84 ? 16.282 4.926 -16.170 1.00 90.75 84 GLN A C 1
ATOM 678 O O . GLN A 1 84 ? 16.069 4.620 -15.000 1.00 90.75 84 GLN A O 1
ATOM 683 N N . GLU A 1 85 ? 15.768 6.021 -16.735 1.00 91.38 85 GLU A N 1
ATOM 684 C CA . GLU A 1 85 ? 14.933 6.992 -16.015 1.00 91.38 85 GLU A CA 1
ATOM 685 C C . GLU A 1 85 ? 13.699 6.322 -15.390 1.00 91.38 85 GLU A C 1
ATOM 687 O O . GLU A 1 85 ? 13.424 6.482 -14.199 1.00 91.38 85 GLU A O 1
ATOM 692 N N . ALA A 1 86 ? 12.988 5.491 -16.159 1.00 91.19 86 ALA A N 1
ATOM 693 C CA . ALA A 1 86 ? 11.844 4.747 -15.646 1.00 91.19 86 ALA A CA 1
ATOM 694 C C . ALA A 1 86 ? 12.237 3.773 -14.527 1.00 91.19 86 ALA A C 1
ATOM 696 O O . ALA A 1 86 ? 11.523 3.668 -13.529 1.00 91.19 86 ALA A O 1
ATOM 697 N N . GLY A 1 87 ? 13.368 3.075 -14.666 1.00 92.25 87 GLY A N 1
ATOM 698 C CA . GLY A 1 87 ? 13.883 2.170 -13.641 1.00 92.25 87 GLY A CA 1
ATOM 699 C C . GLY A 1 87 ? 14.222 2.882 -12.328 1.00 92.25 87 GLY A C 1
ATOM 700 O O . GLY A 1 87 ? 13.867 2.386 -11.255 1.00 92.25 87 GLY A O 1
ATOM 701 N N . GLU A 1 88 ? 14.861 4.051 -12.398 1.00 94.00 88 GLU A N 1
ATOM 702 C CA . GLU A 1 88 ? 15.193 4.881 -11.233 1.00 94.00 88 GLU A CA 1
ATOM 703 C C . GLU A 1 88 ? 13.926 5.360 -10.517 1.00 94.00 88 GLU A C 1
ATOM 705 O O . GLU A 1 88 ? 13.762 5.138 -9.313 1.00 94.00 88 GLU A O 1
ATOM 710 N N . ASP A 1 89 ? 12.978 5.919 -11.265 1.00 93.75 89 ASP A N 1
ATOM 711 C CA . ASP A 1 89 ? 11.731 6.434 -10.707 1.00 93.75 89 ASP A CA 1
ATOM 712 C C . ASP A 1 89 ? 10.862 5.339 -10.077 1.00 93.75 89 ASP A C 1
ATOM 714 O O . ASP A 1 89 ? 10.301 5.518 -8.991 1.00 93.75 89 ASP A O 1
ATOM 718 N N . ILE A 1 90 ? 10.764 4.181 -10.731 1.00 94.62 90 ILE A N 1
ATOM 719 C CA . ILE A 1 90 ? 10.020 3.031 -10.209 1.00 94.62 90 ILE A CA 1
ATOM 720 C C . ILE A 1 90 ? 10.718 2.464 -8.961 1.00 94.62 90 ILE A C 1
ATOM 722 O O . ILE A 1 90 ? 10.047 2.050 -8.014 1.00 94.62 90 ILE A O 1
ATOM 726 N N . SER A 1 91 ? 12.052 2.495 -8.901 1.00 95.06 91 SER A N 1
ATOM 727 C CA . SER A 1 91 ? 12.808 2.067 -7.715 1.00 95.06 91 SER A CA 1
ATOM 728 C C . SER A 1 91 ? 12.585 2.993 -6.517 1.00 95.06 91 SER A C 1
ATOM 730 O O . SER A 1 91 ? 12.441 2.516 -5.388 1.00 95.06 91 SER A O 1
ATOM 732 N N . ILE A 1 92 ? 12.510 4.307 -6.748 1.00 96.19 92 ILE A N 1
ATOM 733 C CA . ILE A 1 92 ? 12.154 5.287 -5.712 1.00 96.19 92 ILE A CA 1
ATOM 734 C C . ILE A 1 92 ? 10.746 5.005 -5.182 1.00 96.19 92 ILE A C 1
ATOM 736 O O . ILE A 1 92 ? 10.530 4.987 -3.966 1.00 96.19 92 ILE A O 1
ATOM 740 N N . GLU A 1 93 ? 9.794 4.746 -6.078 1.00 96.25 93 GLU A N 1
ATOM 741 C CA . GLU A 1 93 ? 8.417 4.462 -5.682 1.00 96.25 93 GLU A CA 1
ATOM 742 C C . GLU A 1 93 ? 8.304 3.137 -4.911 1.00 96.25 93 GLU A C 1
ATOM 744 O O . GLU A 1 93 ? 7.625 3.085 -3.887 1.00 96.25 93 GLU A O 1
ATOM 749 N N . LEU A 1 94 ? 9.061 2.099 -5.292 1.00 97.00 94 LEU A N 1
ATOM 750 C CA . LEU A 1 94 ? 9.166 0.862 -4.509 1.00 97.00 94 LEU A CA 1
ATOM 751 C C . LEU A 1 94 ? 9.614 1.133 -3.063 1.00 97.00 94 LEU A C 1
ATOM 753 O O . LEU A 1 94 ? 9.074 0.529 -2.135 1.00 97.00 94 LEU A O 1
ATOM 757 N N . GLY A 1 95 ? 10.576 2.036 -2.852 1.00 97.69 95 GLY A N 1
ATOM 758 C CA . GLY A 1 95 ? 11.011 2.431 -1.509 1.00 97.69 95 GLY A CA 1
ATOM 759 C C . GLY A 1 95 ? 9.855 2.974 -0.662 1.00 97.69 95 GLY A C 1
ATOM 760 O O . GLY A 1 95 ? 9.623 2.505 0.453 1.00 97.69 95 GLY A O 1
ATOM 761 N N . ARG A 1 96 ? 9.063 3.890 -1.228 1.00 97.75 96 ARG A N 1
ATOM 762 C CA . ARG A 1 96 ? 7.891 4.487 -0.560 1.00 97.75 96 ARG A CA 1
ATOM 763 C C . ARG A 1 96 ? 6.791 3.468 -0.270 1.00 97.75 96 ARG A C 1
ATOM 765 O O . ARG A 1 96 ? 6.188 3.497 0.807 1.00 97.75 96 ARG A O 1
ATOM 772 N N . ILE A 1 97 ? 6.561 2.536 -1.193 1.00 98.31 97 ILE A N 1
ATOM 773 C CA . ILE A 1 97 ? 5.602 1.439 -1.019 1.00 98.31 97 ILE A CA 1
ATOM 774 C C . ILE A 1 97 ? 6.027 0.546 0.145 1.00 98.31 97 ILE A C 1
ATOM 776 O O . ILE A 1 97 ? 5.211 0.236 1.014 1.00 98.31 97 ILE A O 1
ATOM 780 N N . LEU A 1 98 ? 7.307 0.173 0.212 1.00 98.44 98 LEU A N 1
ATOM 781 C CA . LEU A 1 98 ? 7.838 -0.646 1.302 1.00 98.44 98 LEU A CA 1
ATOM 782 C C . LEU A 1 98 ? 7.721 0.059 2.658 1.00 98.44 98 LEU A C 1
ATOM 784 O O . LEU A 1 98 ? 7.288 -0.568 3.626 1.00 98.44 98 LEU A O 1
ATOM 788 N N . GLU A 1 99 ? 8.053 1.348 2.733 1.00 98.38 99 GLU A N 1
ATOM 789 C CA . GLU A 1 99 ? 7.897 2.142 3.957 1.00 98.38 99 GLU A CA 1
ATOM 790 C C . GLU A 1 99 ? 6.437 2.217 4.411 1.00 98.38 99 GLU A C 1
ATOM 792 O O . GLU A 1 99 ? 6.135 2.011 5.590 1.00 98.38 99 GLU A O 1
ATOM 797 N N . THR A 1 100 ? 5.519 2.475 3.477 1.00 98.44 100 THR A N 1
ATOM 798 C CA . THR A 1 100 ? 4.085 2.557 3.778 1.00 98.44 100 THR A CA 1
ATOM 799 C C . THR A 1 100 ? 3.556 1.211 4.254 1.00 98.44 100 THR A C 1
ATOM 801 O O . THR A 1 100 ? 2.88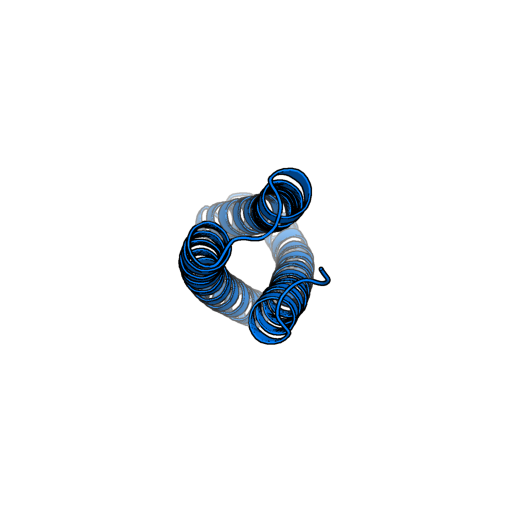9 1.148 5.286 1.00 98.44 100 THR A O 1
ATOM 804 N N . LYS A 1 101 ? 3.928 0.122 3.574 1.00 98.44 101 LYS A N 1
ATOM 805 C CA . LYS A 1 101 ? 3.576 -1.243 3.971 1.00 98.44 101 LYS A CA 1
ATOM 806 C C . LYS A 1 101 ? 4.043 -1.554 5.394 1.00 98.44 101 LYS A C 1
ATOM 808 O O . LYS A 1 101 ? 3.246 -2.018 6.197 1.00 98.44 101 LYS A O 1
ATOM 813 N N . ILE A 1 102 ? 5.298 -1.245 5.740 1.00 98.44 102 ILE A N 1
ATOM 814 C CA . ILE A 1 102 ? 5.826 -1.454 7.101 1.00 98.44 102 ILE A CA 1
ATOM 815 C C . ILE A 1 102 ? 4.960 -0.730 8.140 1.00 98.44 102 ILE A C 1
ATOM 817 O O . ILE A 1 102 ? 4.616 -1.315 9.168 1.00 98.44 102 ILE A O 1
ATOM 821 N N . ARG A 1 103 ? 4.574 0.523 7.874 1.00 98.44 103 ARG A N 1
ATOM 822 C CA . ARG A 1 103 ? 3.708 1.294 8.779 1.00 98.44 103 ARG A CA 1
ATOM 823 C C . ARG A 1 103 ? 2.304 0.697 8.881 1.00 98.44 103 ARG A C 1
ATOM 825 O O . ARG A 1 103 ? 1.776 0.614 9.985 1.00 98.44 103 ARG A O 1
ATOM 832 N N . VAL A 1 104 ? 1.715 0.248 7.772 1.00 98.62 104 VAL A N 1
ATOM 833 C CA . VAL A 1 104 ? 0.411 -0.441 7.764 1.00 98.62 104 VAL A CA 1
ATOM 834 C C . VAL A 1 104 ? 0.465 -1.710 8.613 1.00 98.62 104 VAL A C 1
ATOM 836 O O . VAL A 1 104 ? -0.361 -1.863 9.509 1.00 98.62 104 VAL A O 1
ATOM 839 N N . THR A 1 105 ? 1.475 -2.563 8.427 1.00 98.38 105 THR A N 1
ATOM 840 C CA . THR A 1 105 ? 1.655 -3.779 9.235 1.00 98.38 105 THR A CA 1
ATOM 841 C C . THR A 1 105 ? 1.840 -3.448 10.725 1.00 98.38 105 THR A C 1
ATOM 843 O O . THR A 1 105 ? 1.269 -4.112 11.586 1.00 98.38 105 THR A O 1
ATOM 846 N N . GLN A 1 106 ? 2.582 -2.389 11.068 1.00 98.25 106 GLN A N 1
ATOM 847 C CA . GLN A 1 106 ? 2.717 -1.941 12.463 1.00 98.25 106 GLN A CA 1
ATOM 848 C C . GLN A 1 106 ? 1.382 -1.490 13.068 1.00 98.25 106 GLN A C 1
ATOM 850 O O . GLN A 1 106 ? 1.091 -1.808 14.223 1.00 98.25 106 GLN A O 1
ATOM 855 N N . VAL A 1 107 ? 0.566 -0.757 12.304 1.00 98.31 107 VAL A N 1
ATOM 856 C CA . VAL A 1 107 ? -0.773 -0.342 12.740 1.00 98.31 107 VAL A CA 1
ATOM 857 C C . VAL A 1 107 ? -1.681 -1.554 12.916 1.00 98.31 107 VAL A C 1
ATOM 859 O O . VAL A 1 107 ? -2.325 -1.655 13.957 1.00 98.31 107 VAL A O 1
ATOM 862 N N . LYS A 1 108 ? -1.681 -2.495 11.966 1.00 98.44 108 LYS A N 1
ATOM 863 C CA . LYS A 1 108 ? -2.422 -3.758 12.062 1.00 98.44 108 LYS A CA 1
ATOM 864 C C . LYS A 1 108 ? -2.086 -4.504 13.354 1.00 98.44 108 LYS A C 1
ATOM 866 O O . LYS A 1 108 ? -2.975 -4.713 14.171 1.00 98.44 108 LYS A O 1
ATOM 871 N N . ASN A 1 109 ? -0.804 -4.779 13.599 1.00 98.06 109 ASN A N 1
ATOM 872 C CA . ASN A 1 109 ? -0.351 -5.483 14.805 1.00 98.06 109 ASN A CA 1
ATOM 873 C C . ASN A 1 109 ? -0.773 -4.757 16.094 1.00 98.06 109 ASN A C 1
ATOM 875 O O . ASN A 1 109 ? -1.108 -5.381 17.100 1.00 98.06 109 ASN A O 1
ATOM 879 N N . ARG A 1 110 ? -0.763 -3.417 16.081 1.00 96.50 110 ARG A N 1
ATOM 880 C CA . ARG A 1 110 ? -1.237 -2.619 17.217 1.00 96.50 110 ARG A CA 1
ATOM 881 C C . ARG A 1 110 ? -2.740 -2.784 17.436 1.00 96.50 110 ARG A C 1
ATOM 883 O O . ARG A 1 110 ? -3.151 -2.888 18.584 1.00 96.50 110 ARG A O 1
ATOM 890 N N . LEU A 1 111 ? -3.544 -2.775 16.374 1.00 97.31 111 LEU A N 1
ATOM 891 C CA . LEU A 1 111 ? -4.993 -2.971 16.463 1.00 97.31 111 LEU A CA 1
ATOM 892 C C . LEU A 1 111 ? -5.338 -4.398 16.906 1.00 97.31 111 LEU A C 1
ATOM 894 O O . LEU A 1 111 ? -6.197 -4.569 17.764 1.00 97.31 111 LEU A O 1
ATOM 898 N N . GLU A 1 112 ? -4.629 -5.406 16.399 1.00 96.50 112 GLU A N 1
ATOM 899 C CA . GLU A 1 112 ? -4.766 -6.803 16.833 1.00 96.50 112 GLU A CA 1
ATOM 900 C C . GLU A 1 112 ? -4.514 -6.965 18.334 1.00 96.50 112 GLU A C 1
ATOM 902 O O . GLU A 1 112 ? -5.276 -7.645 19.013 1.00 96.50 112 GLU A O 1
ATOM 907 N N . GLY A 1 113 ? -3.494 -6.290 18.875 1.00 95.56 113 GLY A N 1
ATOM 908 C CA . GLY A 1 113 ? -3.207 -6.303 20.311 1.00 95.56 113 GLY A CA 1
ATOM 909 C C . GLY A 1 113 ? -4.259 -5.607 21.187 1.00 95.56 113 GLY A C 1
ATOM 910 O O . GLY A 1 113 ? -4.194 -5.725 22.409 1.00 95.56 113 GLY A O 1
ATOM 911 N N . LEU A 1 114 ? -5.199 -4.868 20.589 1.00 91.62 114 LEU A N 1
ATOM 912 C CA . LEU A 1 114 ? -6.305 -4.190 21.278 1.00 91.62 114 LEU A CA 1
ATOM 913 C C . LEU A 1 114 ? -7.643 -4.935 21.155 1.00 91.62 114 LEU A C 1
ATOM 915 O O . LEU A 1 114 ? -8.615 -4.514 21.786 1.00 91.62 114 LEU A O 1
ATOM 919 N N . ARG A 1 115 ? -7.707 -5.972 20.314 1.00 79.25 115 ARG A N 1
ATOM 920 C CA . ARG A 1 115 ? -8.915 -6.761 20.057 1.00 79.25 115 ARG A CA 1
ATOM 921 C C . ARG A 1 115 ? -9.346 -7.567 21.279 1.00 79.25 115 ARG A C 1
ATOM 923 O O . ARG A 1 115 ? -10.584 -7.611 21.498 1.00 79.25 115 ARG A O 1
#